Protein AF-A0A4Z1A233-F1 (afdb_monomer_lite)

Organism: NCBI:txid2484931

Foldseek 3Di:
DDPPPPPPPVDCDPVNDPCPPCVVVQLLLLLCVQQVKWKWKDAFQWIQISNDIDGHPPPDTDPDMDMDITGDPVSPPDSVVSSVVSCVVVVVDDPPDDPPDPPDPPD

Radius of gyration: 17.21 Å; chains: 1; bounding box: 41×52×43 Å

Secondary structure (DSSP, 8-state):
--------TT---TT-----TTHHHHHHHHHHHHTT-EEEEEEETEEEETTEEEE--TT--EEEEEEEEE--GGG-S-HHHHHHHHHHHTTSS-TT-----------

Structure (mmCIF, N/CA/C/O backbone):
data_AF-A0A4Z1A233-F1
#
_entry.id   AF-A0A4Z1A233-F1
#
loop_
_atom_site.group_PDB
_atom_site.id
_atom_site.type_symbol
_atom_site.label_atom_id
_atom_site.label_alt_id
_atom_site.label_comp_id
_atom_site.label_asym_id
_atom_site.label_entity_id
_atom_site.label_seq_id
_atom_site.pdbx_PDB_ins_code
_atom_site.Cartn_x
_atom_site.Cartn_y
_atom_site.Cartn_z
_atom_site.occupancy
_atom_site.B_iso_or_equiv
_atom_site.auth_seq_id
_atom_site.auth_comp_id
_atom_site.auth_asym_id
_atom_site.auth_atom_id
_atom_site.pdbx_PDB_model_num
ATOM 1 N N . MET A 1 1 ? 9.956 -11.290 11.613 1.00 33.22 1 MET A N 1
ATOM 2 C CA . MET A 1 1 ? 10.849 -10.542 10.699 1.00 33.22 1 MET A CA 1
ATOM 3 C C . MET A 1 1 ? 10.488 -9.068 10.762 1.00 33.22 1 MET A C 1
ATOM 5 O O . MET A 1 1 ? 9.417 -8.691 10.308 1.00 33.22 1 MET A O 1
ATOM 9 N N . GLN A 1 2 ? 11.332 -8.255 11.391 1.00 25.97 2 GLN A N 1
ATOM 10 C CA . GLN A 1 2 ? 11.158 -6.805 11.475 1.00 25.97 2 GLN A CA 1
ATOM 11 C C . GLN A 1 2 ? 11.800 -6.191 10.225 1.00 25.97 2 GLN A C 1
ATOM 13 O O . GLN A 1 2 ? 12.944 -6.519 9.907 1.00 25.97 2 GLN A O 1
ATOM 18 N N . ALA A 1 3 ? 11.064 -5.371 9.472 1.00 29.58 3 ALA A N 1
ATOM 19 C CA . ALA A 1 3 ? 11.621 -4.702 8.303 1.00 29.58 3 ALA A CA 1
ATOM 20 C C . ALA A 1 3 ? 12.749 -3.771 8.770 1.00 29.58 3 ALA A C 1
ATOM 22 O O . ALA A 1 3 ? 12.503 -2.787 9.465 1.00 29.58 3 ALA A O 1
ATOM 23 N N . LYS A 1 4 ? 13.994 -4.112 8.426 1.00 33.78 4 LYS A N 1
ATOM 24 C CA . LYS A 1 4 ? 15.155 -3.250 8.648 1.00 33.78 4 LYS A CA 1
ATOM 25 C C . LYS A 1 4 ? 14.978 -2.043 7.728 1.00 33.78 4 LYS A C 1
ATOM 27 O O . LYS A 1 4 ? 15.191 -2.148 6.522 1.00 33.78 4 LYS A O 1
ATOM 32 N N . ILE A 1 5 ? 14.528 -0.921 8.285 1.00 41.25 5 ILE A N 1
ATOM 33 C CA . ILE A 1 5 ? 14.510 0.361 7.581 1.00 41.25 5 ILE A CA 1
ATOM 34 C C . ILE A 1 5 ? 15.969 0.655 7.228 1.00 41.25 5 ILE A C 1
ATOM 36 O O . ILE A 1 5 ? 16.799 0.894 8.103 1.00 41.25 5 ILE A O 1
ATOM 40 N N . SER A 1 6 ? 16.308 0.526 5.947 1.00 37.16 6 SER A N 1
ATOM 41 C CA . SER A 1 6 ? 17.633 0.864 5.443 1.00 37.16 6 SER A CA 1
ATOM 42 C C . SER A 1 6 ? 17.784 2.378 5.564 1.00 37.16 6 SER A C 1
ATOM 44 O O . SER A 1 6 ? 17.182 3.124 4.794 1.00 37.16 6 SER A O 1
ATOM 46 N N . SER A 1 7 ? 18.543 2.837 6.561 1.00 42.47 7 SER A N 1
ATOM 47 C CA . SER A 1 7 ? 18.892 4.245 6.747 1.00 42.47 7 SER A CA 1
ATOM 48 C C . SER A 1 7 ? 19.844 4.685 5.631 1.00 42.47 7 SER A C 1
ATOM 50 O O . SER A 1 7 ? 21.063 4.751 5.805 1.00 42.47 7 SER A O 1
ATOM 52 N N . LYS A 1 8 ? 19.305 4.951 4.441 1.00 47.19 8 LYS A N 1
ATOM 53 C CA . LYS A 1 8 ? 20.065 5.508 3.320 1.00 47.19 8 LYS A CA 1
ATOM 54 C C . LYS A 1 8 ? 20.136 7.032 3.427 1.00 47.19 8 LYS A C 1
ATOM 56 O O . LYS A 1 8 ? 19.675 7.743 2.544 1.00 47.19 8 LYS A O 1
ATOM 61 N N . ASN A 1 9 ? 20.777 7.522 4.491 1.00 44.38 9 ASN A N 1
ATOM 62 C CA . ASN A 1 9 ? 21.144 8.940 4.653 1.00 44.38 9 ASN A CA 1
ATOM 63 C C . ASN A 1 9 ? 22.196 9.412 3.625 1.00 44.38 9 ASN A C 1
ATOM 65 O O . ASN A 1 9 ? 22.557 10.580 3.609 1.00 44.38 9 ASN A O 1
ATOM 69 N N . HIS A 1 10 ? 22.709 8.507 2.785 1.00 43.69 10 HIS A N 1
ATOM 70 C CA . HIS A 1 10 ? 23.727 8.774 1.767 1.00 43.69 10 HIS A CA 1
ATOM 71 C C . HIS A 1 10 ? 23.162 8.922 0.344 1.00 43.69 10 HIS A C 1
ATOM 73 O O . HIS A 1 10 ? 23.923 9.217 -0.572 1.00 43.69 10 HIS A O 1
ATOM 79 N N . ILE A 1 11 ? 21.857 8.716 0.120 1.00 43.75 11 ILE A N 1
ATOM 80 C CA . ILE A 1 11 ? 21.253 8.991 -1.191 1.00 43.75 11 ILE A CA 1
ATOM 81 C C . ILE A 1 11 ? 20.835 10.457 -1.207 1.00 43.75 11 ILE A C 1
ATOM 83 O O . ILE A 1 11 ? 19.801 10.815 -0.653 1.00 43.75 11 ILE A O 1
ATOM 87 N N . ALA A 1 12 ? 21.627 11.309 -1.851 1.00 40.94 12 ALA A N 1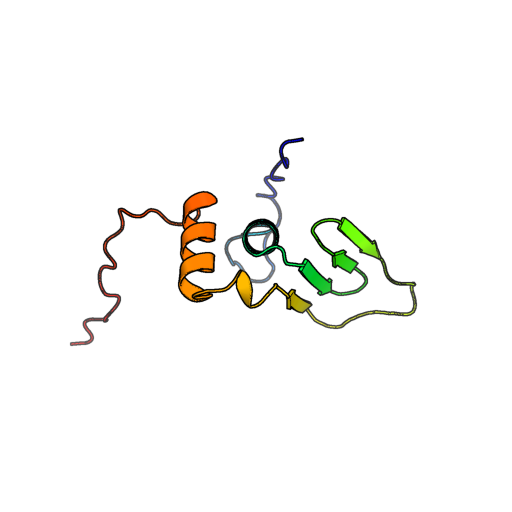
ATOM 88 C CA . ALA A 1 12 ? 21.145 12.621 -2.251 1.00 40.94 12 ALA A CA 1
ATOM 89 C C . ALA A 1 12 ? 20.012 12.410 -3.268 1.00 40.94 12 ALA A C 1
ATOM 91 O O . ALA A 1 12 ? 20.229 11.853 -4.345 1.00 40.94 12 ALA A O 1
ATOM 92 N N . SER A 1 13 ? 18.785 12.798 -2.909 1.00 42.44 13 SER A N 1
ATOM 93 C CA . SER A 1 13 ? 17.702 12.917 -3.886 1.00 42.44 13 SER A CA 1
ATOM 94 C C . SER A 1 13 ? 18.162 13.906 -4.963 1.00 42.44 13 SER A C 1
ATOM 96 O O . SER A 1 13 ? 18.590 15.003 -4.597 1.00 42.44 13 SER A O 1
ATOM 98 N N . PRO A 1 14 ? 18.043 13.591 -6.266 1.00 44.91 14 PRO A N 1
ATOM 99 C CA . PRO A 1 14 ? 18.334 14.550 -7.336 1.00 44.91 14 PRO A CA 1
ATOM 100 C C . PRO A 1 14 ? 17.444 15.808 -7.281 1.00 44.91 14 PRO A C 1
ATOM 102 O O . PRO A 1 14 ? 17.669 16.748 -8.034 1.00 44.91 14 PRO A O 1
ATOM 105 N N . PHE A 1 15 ? 16.459 15.846 -6.374 1.00 49.22 15 PHE A N 1
ATOM 106 C CA . PHE A 1 15 ? 15.522 16.950 -6.181 1.00 49.22 15 PHE A CA 1
ATOM 107 C C . PHE A 1 15 ? 15.570 17.578 -4.776 1.00 49.22 15 PHE A C 1
ATOM 109 O O . PHE A 1 15 ? 14.629 18.277 -4.408 1.00 49.22 15 PHE A O 1
ATOM 116 N N . SER A 1 16 ? 16.607 17.324 -3.963 1.00 42.50 16 SER A N 1
ATOM 117 C CA . SER A 1 16 ? 16.768 17.918 -2.613 1.00 42.50 16 SER A CA 1
ATOM 118 C C . SER A 1 16 ? 15.557 17.747 -1.679 1.00 42.50 16 SER A C 1
ATOM 120 O O . SER A 1 16 ? 15.367 18.500 -0.727 1.00 42.50 16 SER A O 1
ATOM 122 N N . THR A 1 17 ? 14.711 16.755 -1.946 1.00 42.84 17 THR A N 1
ATOM 123 C CA . THR A 1 17 ? 13.539 16.424 -1.139 1.00 42.84 17 THR A CA 1
ATOM 124 C C . THR A 1 17 ? 13.920 15.451 -0.023 1.00 42.84 17 THR A C 1
ATOM 126 O O . THR A 1 17 ? 14.789 14.598 -0.235 1.00 42.84 17 THR A O 1
ATOM 129 N N . PRO A 1 18 ? 13.280 15.536 1.163 1.00 45.75 18 PRO A N 1
ATOM 130 C CA . PRO A 1 18 ? 13.497 14.571 2.233 1.00 45.75 18 PRO A CA 1
ATOM 131 C C . PRO A 1 18 ? 13.325 13.149 1.694 1.00 45.75 18 PRO A C 1
ATOM 133 O O . PRO A 1 18 ? 12.294 12.819 1.101 1.00 45.75 18 PRO A O 1
ATOM 136 N N . VAL A 1 19 ? 14.339 12.306 1.891 1.00 44.22 19 VAL A N 1
ATOM 137 C CA . VAL A 1 19 ? 14.345 10.914 1.429 1.00 44.22 19 VAL A CA 1
ATOM 138 C C . VAL A 1 19 ? 13.425 10.093 2.333 1.00 44.22 19 VAL A C 1
ATOM 140 O O . VAL A 1 19 ? 13.865 9.341 3.194 1.00 44.22 19 VAL A O 1
ATOM 143 N N . ASN A 1 20 ? 12.115 10.207 2.119 1.00 53.66 20 ASN A N 1
ATOM 144 C CA . ASN A 1 20 ? 11.099 9.330 2.711 1.00 53.66 20 ASN A CA 1
ATOM 145 C C . ASN A 1 20 ? 10.980 8.015 1.918 1.00 53.66 20 ASN A C 1
ATOM 147 O O . ASN A 1 20 ? 9.882 7.498 1.683 1.00 53.66 20 ASN A O 1
ATOM 151 N N . ALA A 1 21 ? 12.118 7.477 1.465 1.00 54.31 21 ALA A N 1
ATOM 152 C CA . ALA A 1 21 ? 12.169 6.226 0.724 1.00 54.31 21 ALA A CA 1
ATOM 153 C C . ALA A 1 21 ? 11.632 5.095 1.615 1.00 54.31 21 ALA A C 1
ATOM 155 O O . ALA A 1 21 ? 12.225 4.744 2.630 1.00 54.31 21 ALA A O 1
ATOM 156 N N . GLY A 1 22 ? 10.471 4.549 1.248 1.00 64.88 22 GLY A N 1
ATOM 157 C CA . GLY A 1 22 ? 9.824 3.443 1.961 1.00 64.88 22 GLY A CA 1
ATOM 158 C C . GLY A 1 22 ? 8.644 3.827 2.861 1.00 64.88 22 GLY A C 1
ATOM 159 O O . GLY A 1 22 ? 7.878 2.937 3.237 1.00 64.88 22 GLY A O 1
ATOM 160 N N . VAL A 1 23 ? 8.410 5.115 3.146 1.00 80.12 23 VAL A N 1
ATOM 161 C CA . VAL A 1 23 ? 7.232 5.545 3.934 1.00 80.12 23 VAL A CA 1
ATOM 162 C C . VAL A 1 23 ? 5.940 5.243 3.173 1.00 80.12 23 VAL A C 1
ATOM 164 O O . VAL A 1 23 ? 5.030 4.621 3.719 1.00 80.12 23 VAL A O 1
ATOM 167 N N . GLY A 1 24 ? 5.888 5.593 1.883 1.00 83.31 24 GLY A N 1
ATOM 168 C CA . GLY A 1 24 ? 4.734 5.303 1.026 1.00 83.31 24 GLY A CA 1
ATOM 169 C C . GLY A 1 24 ? 4.417 3.807 0.938 1.00 83.31 24 GLY A C 1
ATOM 170 O O . GLY A 1 24 ? 3.267 3.413 1.095 1.00 83.31 24 GLY A O 1
ATOM 171 N N . LEU A 1 25 ? 5.439 2.956 0.789 1.00 83.56 25 LEU A N 1
ATOM 172 C CA . LEU A 1 25 ? 5.267 1.497 0.773 1.00 83.56 25 LEU A CA 1
ATOM 173 C C . LEU A 1 25 ? 4.766 0.949 2.113 1.00 83.56 25 LEU A C 1
ATOM 175 O O . LEU A 1 25 ? 3.948 0.033 2.132 1.00 83.56 25 LEU A O 1
ATOM 179 N N . SER A 1 26 ? 5.224 1.520 3.228 1.00 87.31 26 SER A N 1
ATOM 180 C CA . SER A 1 26 ? 4.781 1.123 4.567 1.00 87.31 26 SER A CA 1
ATOM 181 C C . SER A 1 26 ? 3.302 1.450 4.784 1.00 87.31 26 SER A C 1
ATOM 183 O O . SER A 1 26 ? 2.562 0.608 5.294 1.00 87.31 26 SER A O 1
ATOM 185 N N . ILE A 1 27 ? 2.856 2.625 4.320 1.00 90.06 27 ILE A N 1
ATOM 186 C CA . ILE A 1 27 ? 1.436 3.007 4.304 1.00 90.06 27 ILE A CA 1
ATOM 187 C C . ILE A 1 27 ? 0.636 2.031 3.441 1.00 90.06 27 ILE A C 1
ATOM 189 O O . ILE A 1 27 ? -0.337 1.465 3.929 1.00 90.06 27 ILE A O 1
ATOM 193 N N . LEU A 1 28 ? 1.050 1.801 2.189 1.00 89.75 28 LEU A N 1
ATOM 194 C CA . LEU A 1 28 ? 0.334 0.920 1.257 1.00 89.75 28 LEU A CA 1
ATOM 195 C C . LEU A 1 28 ? 0.183 -0.497 1.814 1.00 89.75 28 LEU A C 1
ATOM 197 O O . LEU A 1 28 ? -0.914 -1.051 1.787 1.00 89.75 28 LEU A O 1
ATOM 201 N N . LYS A 1 29 ? 1.258 -1.053 2.385 1.00 89.06 29 LYS A N 1
ATOM 202 C CA . LYS A 1 29 ? 1.235 -2.371 3.019 1.00 89.06 29 LYS A CA 1
ATOM 203 C C . LYS A 1 29 ? 0.239 -2.417 4.173 1.00 89.06 29 LYS A C 1
ATOM 205 O O . LYS A 1 29 ? -0.695 -3.214 4.130 1.00 89.06 29 LYS A O 1
ATOM 210 N N . LYS A 1 30 ? 0.398 -1.545 5.169 1.00 90.94 30 LYS A N 1
ATOM 211 C CA . LYS A 1 30 ? -0.438 -1.552 6.377 1.00 90.94 30 LYS A CA 1
ATOM 212 C C . LYS A 1 30 ? -1.913 -1.285 6.059 1.00 90.94 30 LYS A C 1
ATOM 214 O O . LYS A 1 30 ? -2.790 -1.933 6.623 1.00 90.94 30 LYS A O 1
ATOM 219 N N . LEU A 1 31 ? -2.179 -0.372 5.125 1.00 92.00 31 LEU A N 1
ATOM 220 C CA . LEU A 1 31 ? -3.529 -0.055 4.667 1.00 92.00 31 LEU A CA 1
ATOM 221 C C . LEU A 1 31 ? -4.163 -1.242 3.931 1.00 92.00 31 LEU A C 1
ATOM 223 O O . LEU A 1 31 ? -5.316 -1.575 4.191 1.00 92.00 31 LEU A O 1
ATOM 227 N N . SER A 1 32 ? -3.407 -1.917 3.057 1.00 91.44 32 SER A N 1
ATOM 228 C CA . SER A 1 32 ? -3.891 -3.124 2.378 1.00 91.44 32 SER A CA 1
ATOM 229 C C . SER A 1 32 ? -4.183 -4.264 3.360 1.00 91.44 32 SER A C 1
ATOM 231 O O . SER A 1 32 ? -5.213 -4.912 3.228 1.00 91.44 32 SER A O 1
ATOM 233 N N . GLU A 1 33 ? -3.360 -4.460 4.395 1.00 90.56 33 GLU A N 1
ATOM 234 C CA . GLU A 1 33 ? -3.612 -5.455 5.447 1.00 90.56 33 GLU A CA 1
ATOM 235 C C . GLU A 1 33 ? -4.887 -5.122 6.239 1.00 90.56 33 GLU A C 1
ATOM 237 O O . GLU A 1 33 ? -5.740 -5.991 6.419 1.00 90.56 33 GLU A O 1
ATOM 242 N N . LYS A 1 34 ? -5.052 -3.856 6.658 1.00 90.44 34 LYS A N 1
ATOM 243 C CA . LYS A 1 34 ? -6.230 -3.385 7.409 1.00 90.44 34 LYS A CA 1
ATOM 244 C C . LYS A 1 34 ? -7.532 -3.585 6.626 1.00 90.44 34 LYS A C 1
ATOM 246 O O . LYS A 1 34 ? -8.539 -3.979 7.205 1.00 90.44 34 LYS A O 1
ATOM 251 N N . LEU A 1 35 ? -7.512 -3.324 5.322 1.00 91.94 35 LEU A N 1
ATOM 252 C CA . LEU A 1 35 ? -8.706 -3.353 4.473 1.00 91.94 35 LEU A CA 1
ATOM 253 C C . LEU A 1 35 ? -8.931 -4.702 3.764 1.00 91.94 35 LEU A C 1
ATOM 255 O O . LEU A 1 35 ? -9.738 -4.779 2.834 1.00 91.94 35 LEU A O 1
ATOM 259 N N . GLU A 1 36 ? -8.210 -5.757 4.170 1.00 91.56 36 GLU A N 1
ATOM 260 C CA . GLU A 1 36 ? -8.178 -7.066 3.489 1.00 91.56 36 GLU A CA 1
ATOM 261 C C . GLU A 1 36 ? -8.002 -6.932 1.964 1.00 91.56 36 GLU A C 1
ATOM 263 O O . GLU A 1 36 ? -8.671 -7.586 1.156 1.00 91.56 36 GLU A O 1
ATOM 268 N N . GLY A 1 37 ? -7.141 -5.998 1.583 1.00 91.00 37 GLY A N 1
ATOM 269 C CA . GLY A 1 37 ? -6.898 -5.569 0.225 1.00 91.00 37 GLY A CA 1
ATOM 270 C C . GLY A 1 37 ? -5.566 -6.038 -0.332 1.00 91.00 37 GLY A C 1
ATOM 271 O O . GLY A 1 37 ? -4.852 -6.856 0.248 1.00 91.00 37 GLY A O 1
ATOM 272 N N . LYS A 1 38 ? -5.238 -5.492 -1.498 1.00 92.06 38 LYS A N 1
ATOM 273 C CA . LYS A 1 38 ? -3.971 -5.698 -2.189 1.00 92.06 38 LYS A CA 1
ATOM 274 C C . LYS A 1 38 ? -3.460 -4.384 -2.746 1.00 92.06 38 LYS A C 1
ATOM 276 O O . LYS A 1 38 ? -4.258 -3.549 -3.175 1.00 92.06 38 LYS A O 1
ATOM 281 N N . PHE A 1 39 ? -2.144 -4.233 -2.812 1.00 91.88 39 PHE A N 1
ATOM 282 C CA . PHE A 1 39 ? -1.521 -3.136 -3.544 1.00 91.88 39 PHE A CA 1
ATOM 283 C C . PHE A 1 39 ? -0.516 -3.655 -4.568 1.00 91.88 39 PHE A C 1
ATOM 285 O O . PHE A 1 39 ? 0.138 -4.679 -4.358 1.00 91.88 39 PHE A O 1
ATOM 292 N N . CYS A 1 40 ? -0.396 -2.918 -5.666 1.00 92.25 40 CYS A N 1
ATOM 293 C CA . CYS A 1 40 ? 0.593 -3.130 -6.708 1.00 92.25 40 CYS A CA 1
ATOM 294 C C . CYS A 1 40 ? 1.267 -1.793 -7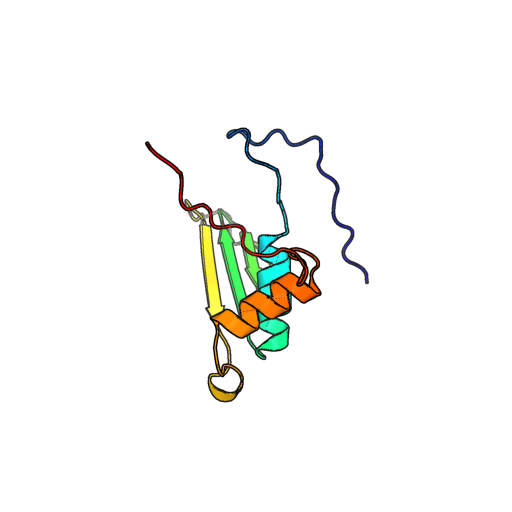.024 1.00 92.25 40 CYS A C 1
ATOM 296 O O . CYS A 1 40 ? 0.583 -0.790 -7.227 1.00 92.25 40 CYS A O 1
ATOM 298 N N . LEU A 1 41 ? 2.595 -1.773 -7.051 1.00 92.00 41 LEU A N 1
ATOM 299 C CA . LEU A 1 41 ? 3.393 -0.649 -7.523 1.00 92.00 41 LEU A CA 1
ATOM 300 C C . LEU A 1 41 ? 4.228 -1.118 -8.704 1.00 92.00 41 LEU A C 1
ATOM 302 O O . LEU A 1 41 ? 4.906 -2.135 -8.601 1.00 92.00 41 LEU A O 1
ATOM 306 N N . VAL A 1 42 ? 4.212 -0.357 -9.790 1.00 91.56 42 VAL A N 1
ATOM 307 C CA . VAL A 1 42 ? 5.023 -0.614 -10.979 1.00 91.56 42 VAL A CA 1
ATOM 308 C C . VAL A 1 42 ? 5.899 0.598 -11.252 1.00 91.56 42 VAL A C 1
ATOM 310 O O . VAL A 1 42 ? 5.395 1.721 -11.278 1.00 91.56 42 VAL A O 1
ATOM 313 N N . SER A 1 43 ? 7.200 0.381 -11.430 1.00 89.94 43 SER A N 1
ATOM 314 C CA . SER A 1 43 ? 8.155 1.428 -11.807 1.00 89.94 43 SER A CA 1
ATOM 315 C C . SER A 1 43 ? 9.345 0.828 -12.544 1.00 89.94 43 SER A C 1
ATOM 317 O O . SER A 1 43 ? 9.955 -0.128 -12.056 1.00 89.94 43 SER A O 1
ATOM 319 N N . GLY A 1 44 ? 9.681 1.376 -13.715 1.00 91.81 44 GLY A N 1
ATOM 320 C CA . GLY A 1 44 ? 10.702 0.804 -14.589 1.00 91.81 44 GLY A CA 1
ATOM 321 C C . GLY A 1 44 ? 10.369 -0.652 -14.906 1.00 91.81 44 GLY A C 1
ATOM 322 O O . GLY A 1 44 ? 9.340 -0.944 -15.512 1.00 91.81 44 GLY A O 1
ATOM 323 N N . ARG A 1 45 ? 11.216 -1.570 -14.442 1.00 91.56 45 ARG A N 1
ATOM 324 C CA . ARG A 1 45 ? 11.026 -3.022 -14.588 1.00 91.56 45 ARG A CA 1
ATOM 325 C C . ARG A 1 45 ? 10.519 -3.716 -13.327 1.00 91.56 45 ARG A C 1
ATOM 327 O O . ARG A 1 45 ? 10.265 -4.915 -13.348 1.00 91.56 45 ARG A O 1
ATOM 334 N N . GLY A 1 46 ? 10.403 -2.988 -12.222 1.00 90.81 46 GLY A N 1
ATOM 335 C CA . GLY A 1 46 ? 10.002 -3.544 -10.940 1.00 90.81 46 GLY A CA 1
ATOM 336 C C . GLY A 1 46 ? 8.489 -3.542 -10.769 1.00 90.81 46 GLY A C 1
ATOM 337 O O . GLY A 1 46 ? 7.824 -2.536 -11.028 1.00 90.81 46 GLY A O 1
ATOM 338 N N . ILE A 1 47 ? 7.969 -4.648 -10.249 1.00 92.12 47 ILE A N 1
ATOM 339 C CA . ILE A 1 47 ? 6.640 -4.747 -9.653 1.00 92.12 47 ILE A CA 1
ATOM 340 C C . ILE A 1 47 ? 6.808 -5.037 -8.168 1.00 92.12 47 ILE A C 1
ATOM 342 O O . ILE A 1 47 ? 7.496 -5.978 -7.786 1.00 92.12 47 ILE A O 1
ATOM 346 N N . ILE A 1 48 ? 6.116 -4.289 -7.320 1.00 8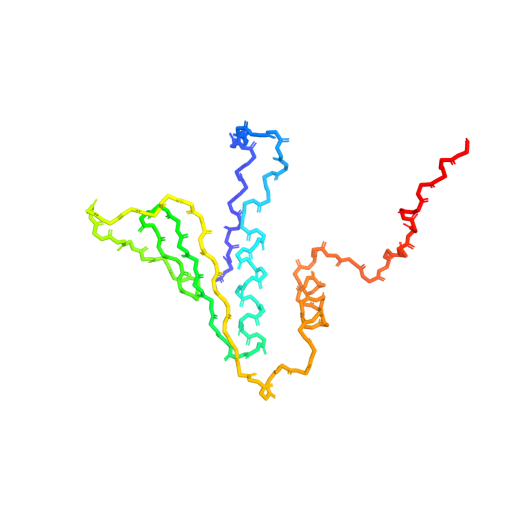9.75 48 ILE A N 1
ATOM 347 C CA . ILE A 1 48 ? 5.891 -4.672 -5.930 1.00 89.75 48 ILE A CA 1
ATOM 348 C C . ILE A 1 48 ? 4.419 -5.012 -5.773 1.00 89.75 48 ILE A C 1
ATOM 350 O O . ILE A 1 48 ? 3.575 -4.125 -5.836 1.00 89.75 48 ILE A O 1
ATOM 354 N N . GLU A 1 49 ? 4.113 -6.277 -5.512 1.00 88.12 49 GLU A N 1
ATOM 355 C CA . GLU A 1 49 ? 2.759 -6.746 -5.223 1.00 88.12 49 GLU A CA 1
ATOM 356 C C . GLU A 1 49 ? 2.697 -7.215 -3.768 1.00 88.12 49 GLU A C 1
ATOM 358 O O . GLU A 1 49 ? 3.411 -8.138 -3.384 1.00 88.12 49 GLU A O 1
ATOM 363 N N . ASN A 1 50 ? 1.871 -6.576 -2.933 1.00 81.50 50 ASN A N 1
ATOM 364 C CA . ASN A 1 50 ? 1.709 -6.929 -1.512 1.00 81.50 50 ASN A CA 1
ATOM 365 C C . ASN A 1 50 ? 3.044 -7.081 -0.754 1.00 81.50 50 ASN A C 1
ATOM 367 O O . ASN A 1 50 ? 3.241 -8.014 0.021 1.00 81.50 50 ASN A O 1
ATOM 371 N N . ALA A 1 51 ? 3.972 -6.152 -0.998 1.00 78.19 51 ALA A N 1
ATOM 372 C CA . ALA A 1 51 ? 5.334 -6.139 -0.456 1.00 78.19 51 ALA A CA 1
ATOM 373 C C . ALA A 1 51 ? 6.267 -7.270 -0.943 1.00 78.19 51 ALA A C 1
ATOM 375 O O . ALA A 1 51 ? 7.331 -7.468 -0.356 1.00 78.19 51 ALA A O 1
ATOM 376 N N . GLN A 1 52 ? 5.919 -7.969 -2.025 1.00 84.06 52 GLN A N 1
ATOM 377 C CA . GLN A 1 52 ? 6.814 -8.878 -2.742 1.00 84.06 52 GLN A CA 1
ATOM 378 C C . GLN A 1 52 ? 7.335 -8.206 -4.012 1.00 84.06 52 GLN A C 1
ATOM 380 O O . GLN A 1 52 ? 6.545 -7.708 -4.811 1.00 84.06 52 GLN A O 1
ATOM 385 N N . LEU A 1 53 ? 8.655 -8.200 -4.195 1.00 87.25 53 LEU A N 1
ATOM 386 C CA . LEU A 1 53 ? 9.299 -7.680 -5.399 1.00 87.25 53 LEU A CA 1
ATOM 387 C C . LEU A 1 53 ? 9.311 -8.753 -6.495 1.00 87.25 53 LEU A C 1
ATOM 389 O O . LEU A 1 53 ? 9.697 -9.895 -6.250 1.00 87.25 53 LEU A O 1
ATOM 393 N N . LYS A 1 54 ? 8.908 -8.359 -7.698 1.00 91.31 54 LYS A N 1
ATOM 394 C CA . LYS A 1 54 ? 8.995 -9.111 -8.950 1.00 91.31 54 LYS A CA 1
ATOM 395 C C . LYS A 1 54 ? 9.618 -8.198 -10.001 1.00 91.31 54 LYS A C 1
ATOM 397 O O . LYS A 1 54 ? 9.500 -6.977 -9.909 1.00 91.31 54 LYS A O 1
ATOM 402 N N . GLU A 1 55 ? 10.240 -8.783 -11.010 1.00 92.12 55 GLU A N 1
ATOM 403 C CA . GLU A 1 55 ? 10.785 -8.041 -12.144 1.00 92.12 55 GLU A CA 1
ATOM 404 C C . GLU A 1 55 ? 10.117 -8.499 -13.433 1.00 92.12 55 GLU A C 1
ATOM 406 O O . GLU A 1 55 ? 9.829 -9.684 -13.618 1.00 92.12 55 GLU A O 1
ATOM 411 N N . PHE A 1 56 ? 9.844 -7.544 -14.312 1.00 89.75 56 PHE A N 1
ATOM 412 C CA . PHE A 1 56 ? 9.433 -7.827 -15.673 1.00 89.75 56 PHE A CA 1
ATOM 413 C C . PHE A 1 56 ? 10.626 -8.298 -16.526 1.00 89.75 56 PHE A C 1
ATOM 415 O O . PHE A 1 56 ? 11.778 -7.952 -16.226 1.00 89.75 56 PHE A O 1
ATOM 422 N N . PRO A 1 57 ? 10.352 -9.035 -17.618 1.00 92.56 57 PRO A N 1
ATOM 423 C CA . PRO A 1 57 ? 11.307 -9.284 -18.698 1.00 92.56 57 PRO A CA 1
ATOM 424 C C . PRO A 1 57 ? 12.056 -8.026 -19.179 1.00 92.56 57 PRO A C 1
ATOM 426 O O . PRO A 1 57 ? 11.586 -6.902 -18.997 1.00 92.56 57 PRO A O 1
ATOM 429 N N . ASP A 1 58 ? 13.237 -8.214 -19.780 1.00 90.44 58 ASP A N 1
ATOM 430 C CA . ASP A 1 58 ? 14.136 -7.124 -20.205 1.00 90.44 58 ASP A CA 1
ATOM 431 C C . ASP A 1 58 ? 13.519 -6.169 -21.244 1.00 90.44 58 ASP A C 1
ATOM 433 O O . ASP A 1 58 ? 13.917 -5.007 -21.322 1.00 90.44 58 ASP A O 1
ATOM 437 N N . ASP A 1 59 ? 12.541 -6.638 -22.015 1.00 93.50 59 ASP A N 1
ATOM 438 C CA . ASP A 1 59 ? 11.839 -5.908 -23.073 1.00 93.50 59 ASP A CA 1
ATOM 439 C C . ASP A 1 59 ? 10.657 -5.061 -22.570 1.00 93.50 59 ASP A C 1
ATOM 441 O O . ASP A 1 59 ? 10.108 -4.255 -23.324 1.00 93.50 59 ASP A O 1
ATOM 445 N 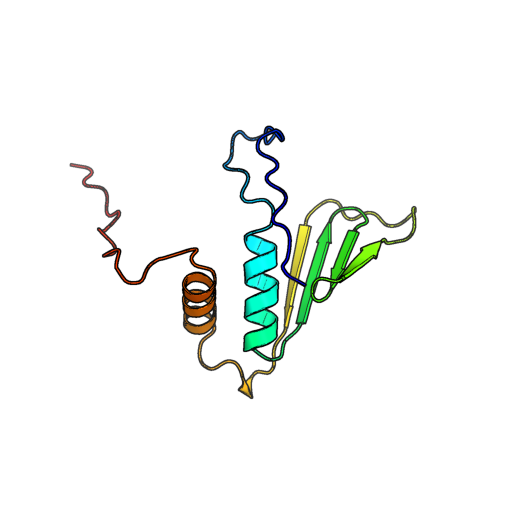N . ILE A 1 60 ? 10.276 -5.192 -21.295 1.00 90.44 60 ILE A N 1
ATOM 446 C CA . ILE A 1 60 ? 9.168 -4.445 -20.692 1.00 90.44 60 ILE A CA 1
ATOM 447 C C . ILE A 1 60 ? 9.719 -3.404 -19.717 1.00 90.44 60 ILE A C 1
ATOM 449 O O . ILE A 1 60 ? 10.288 -3.736 -18.679 1.00 90.44 60 ILE A O 1
ATOM 453 N N . TYR A 1 61 ? 9.482 -2.125 -20.019 1.00 91.19 61 TYR A N 1
ATOM 454 C CA . TYR A 1 61 ? 9.898 -1.003 -19.180 1.00 91.19 61 TYR A CA 1
ATOM 455 C C . TYR A 1 61 ? 8.798 0.058 -19.062 1.00 91.19 61 TYR A C 1
ATOM 457 O O . TYR A 1 61 ? 8.318 0.593 -20.061 1.00 91.19 61 TYR A O 1
ATOM 465 N N . TYR A 1 62 ? 8.437 0.413 -17.830 1.00 86.62 62 TYR A N 1
ATOM 466 C CA . TYR A 1 62 ? 7.466 1.462 -17.532 1.00 86.62 62 TYR A CA 1
ATOM 467 C C . TYR A 1 62 ? 8.160 2.790 -17.222 1.00 86.62 62 TYR A C 1
ATOM 469 O O . TYR A 1 62 ? 8.789 2.963 -16.175 1.00 86.62 62 TYR A O 1
ATOM 477 N N . ASN A 1 63 ? 7.989 3.762 -18.120 1.00 88.19 63 ASN A N 1
ATOM 478 C CA . ASN A 1 63 ? 8.398 5.146 -17.898 1.00 88.19 63 ASN A CA 1
ATOM 479 C C . ASN A 1 63 ? 7.419 5.832 -16.933 1.00 88.19 63 ASN A C 1
ATOM 481 O O . ASN A 1 63 ? 6.411 6.396 -17.354 1.00 88.19 63 ASN A O 1
ATOM 485 N N . GLY A 1 64 ? 7.705 5.759 -15.633 1.00 86.06 64 GLY A N 1
ATOM 486 C CA . GLY A 1 64 ? 6.911 6.391 -14.579 1.00 86.06 64 GLY A CA 1
ATOM 487 C C . GLY A 1 64 ? 6.639 5.455 -13.406 1.00 86.06 64 GLY A C 1
ATOM 488 O O . GLY A 1 64 ? 7.239 4.390 -13.294 1.00 86.06 64 GLY A O 1
ATOM 489 N N . VAL A 1 65 ? 5.726 5.871 -12.526 1.00 87.62 65 VAL A N 1
ATOM 490 C CA . VAL A 1 65 ? 5.279 5.072 -11.380 1.00 87.62 65 VAL A CA 1
ATOM 491 C C . VAL A 1 65 ? 3.763 4.942 -11.427 1.00 87.62 65 VAL A C 1
ATOM 493 O O . VAL A 1 65 ? 3.055 5.946 -11.392 1.00 87.62 65 VAL A O 1
ATOM 496 N N . ALA A 1 66 ? 3.266 3.709 -11.463 1.00 88.75 66 ALA A N 1
ATOM 497 C CA . ALA A 1 66 ? 1.853 3.402 -11.280 1.00 88.75 66 ALA A CA 1
ATOM 498 C C . ALA A 1 66 ? 1.653 2.725 -9.922 1.00 88.75 66 ALA A C 1
ATOM 500 O O . ALA A 1 66 ? 2.395 1.813 -9.561 1.00 88.75 66 ALA A O 1
ATOM 501 N N . ILE A 1 67 ? 0.646 3.164 -9.167 1.00 89.75 67 ILE A N 1
ATOM 502 C CA . ILE A 1 67 ? 0.276 2.577 -7.877 1.00 89.75 67 ILE A CA 1
ATOM 503 C C . ILE A 1 67 ? -1.211 2.264 -7.924 1.00 89.75 67 ILE A C 1
ATOM 505 O O . ILE A 1 67 ? -2.028 3.149 -8.169 1.00 89.75 67 ILE A O 1
ATOM 509 N N . ASN A 1 68 ? -1.556 1.010 -7.665 1.00 91.06 68 ASN A N 1
ATOM 510 C CA . ASN A 1 68 ? -2.930 0.568 -7.516 1.00 91.06 68 ASN A CA 1
ATOM 511 C C . ASN A 1 68 ? -3.131 -0.016 -6.117 1.00 91.06 68 ASN A C 1
ATOM 513 O O . ASN A 1 68 ? -2.287 -0.761 -5.616 1.00 91.06 68 ASN A O 1
ATOM 517 N N . ILE A 1 69 ? -4.265 0.304 -5.506 1.00 90.56 69 ILE A N 1
ATOM 518 C CA . ILE A 1 69 ? -4.732 -0.303 -4.269 1.00 90.56 69 ILE A CA 1
ATOM 519 C C . ILE A 1 69 ? -6.175 -0.754 -4.466 1.00 90.56 69 ILE A C 1
ATOM 521 O O . ILE A 1 69 ? -7.014 -0.029 -4.992 1.00 90.56 69 ILE A O 1
ATOM 525 N N . SER A 1 70 ? -6.456 -1.974 -4.035 1.00 90.94 70 SER A N 1
ATOM 526 C CA . SER A 1 70 ? -7.779 -2.583 -4.086 1.00 90.94 70 SER A CA 1
ATOM 527 C C . SER A 1 70 ? -8.112 -3.152 -2.717 1.00 90.94 70 SER A C 1
ATOM 529 O O . SER A 1 70 ? -7.220 -3.579 -1.989 1.00 90.94 70 SER A O 1
ATOM 531 N N . PHE A 1 71 ? -9.385 -3.151 -2.346 1.00 90.19 71 PHE A N 1
ATOM 532 C CA . PHE A 1 71 ? -9.856 -3.645 -1.054 1.00 90.19 71 PHE A CA 1
ATOM 533 C C . PHE A 1 71 ? -11.322 -4.056 -1.151 1.00 90.19 71 PHE A C 1
ATOM 535 O O . PHE A 1 71 ? -12.035 -3.678 -2.085 1.00 90.19 71 PHE A O 1
ATOM 542 N N . LYS A 1 72 ? -11.787 -4.841 -0.177 1.00 86.31 72 LYS A N 1
ATOM 543 C CA . LYS A 1 72 ? -13.197 -5.230 -0.100 1.00 86.31 72 LYS A CA 1
ATOM 544 C C . LYS A 1 72 ? -14.029 -4.027 0.336 1.00 86.31 72 LYS A C 1
ATOM 546 O O . LYS A 1 72 ? -13.768 -3.454 1.388 1.00 86.31 72 LYS A O 1
ATOM 551 N N . LYS A 1 73 ? -15.086 -3.692 -0.413 1.00 85.06 73 LYS A N 1
ATOM 552 C CA . LYS A 1 73 ? -16.007 -2.595 -0.052 1.00 85.06 73 LYS A CA 1
ATOM 553 C C . LYS A 1 73 ? -16.584 -2.759 1.358 1.00 85.06 73 LYS A C 1
ATOM 555 O O . LYS A 1 73 ? -16.674 -1.792 2.090 1.00 85.06 73 LYS A O 1
ATOM 560 N N . SER A 1 74 ? -16.901 -3.986 1.771 1.00 87.75 74 SER A N 1
ATOM 561 C CA . SER A 1 74 ? -17.413 -4.288 3.118 1.00 87.75 74 SER A CA 1
ATOM 562 C C . SER A 1 74 ? -16.412 -4.036 4.251 1.00 87.75 74 SER A C 1
ATOM 564 O O . SER A 1 74 ? -16.785 -4.110 5.413 1.00 87.75 74 SER A O 1
ATOM 566 N N . LYS A 1 75 ? -15.133 -3.830 3.925 1.00 83.31 75 LYS A N 1
ATOM 567 C CA . LYS A 1 75 ? -14.056 -3.512 4.872 1.00 83.31 75 LYS A CA 1
ATOM 568 C C . LYS A 1 75 ? -13.657 -2.03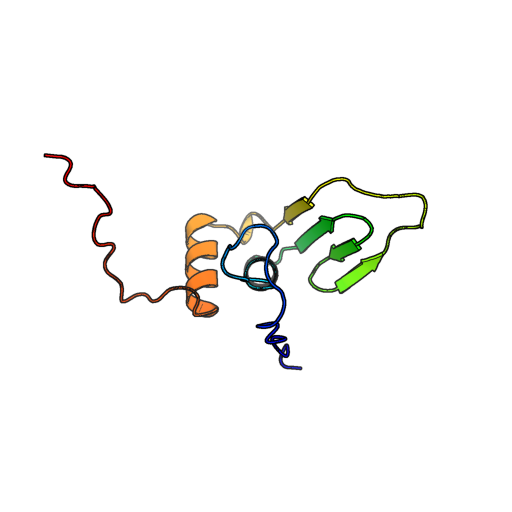8 4.804 1.00 83.31 75 LYS A C 1
ATOM 570 O O . LYS A 1 75 ? -12.799 -1.613 5.566 1.00 83.31 75 LYS A O 1
ATOM 575 N N . LEU A 1 76 ? -14.269 -1.278 3.895 1.00 84.12 76 LEU A N 1
ATOM 576 C CA . LEU A 1 76 ? -14.042 0.143 3.711 1.00 84.12 76 LEU A CA 1
ATOM 577 C C . LEU A 1 76 ? -15.314 0.911 4.080 1.00 84.12 76 LEU A C 1
ATOM 579 O O . LEU A 1 76 ? -16.193 1.090 3.239 1.00 84.12 76 LEU A O 1
ATOM 583 N N . GLU A 1 77 ? -15.385 1.389 5.319 1.00 79.69 77 GLU A N 1
ATOM 584 C CA . GLU A 1 77 ? -16.416 2.352 5.718 1.00 79.69 77 GLU A CA 1
ATOM 585 C C . GLU A 1 77 ? -16.074 3.736 5.151 1.00 79.69 77 GLU A C 1
ATOM 587 O O . GLU A 1 77 ? -16.768 4.237 4.266 1.00 79.69 77 GLU A O 1
ATOM 592 N N . VAL A 1 78 ? -14.937 4.302 5.576 1.00 88.12 78 VAL A N 1
ATOM 593 C CA . VAL A 1 78 ? -14.425 5.597 5.106 1.00 88.12 78 VAL A CA 1
ATOM 594 C C . VAL A 1 78 ? -12.921 5.498 4.838 1.00 88.12 78 VAL A C 1
ATOM 596 O O . VAL A 1 78 ? -12.117 5.229 5.731 1.00 88.12 78 VAL A O 1
ATOM 599 N N . PHE A 1 79 ? -12.508 5.732 3.590 1.00 87.56 79 PHE A N 1
ATOM 600 C CA . PHE A 1 79 ? -11.102 5.589 3.187 1.00 87.56 79 PHE A CA 1
ATOM 601 C C . PHE A 1 79 ? -10.171 6.577 3.891 1.00 87.56 79 PHE A C 1
ATOM 603 O O . PHE A 1 79 ? -9.063 6.218 4.290 1.00 87.56 79 PHE A O 1
ATOM 610 N N . GLN A 1 80 ? -10.617 7.821 4.050 1.00 89.75 80 GLN A N 1
ATOM 611 C CA . GLN A 1 80 ? -9.841 8.888 4.672 1.00 89.75 80 GLN A CA 1
ATOM 612 C C . GLN A 1 80 ? -9.509 8.559 6.132 1.00 89.75 80 GLN A C 1
ATOM 614 O O . GLN A 1 80 ? -8.374 8.769 6.561 1.00 89.75 80 GLN A O 1
ATOM 619 N N . GLU A 1 81 ? -10.470 8.000 6.867 1.00 91.12 81 GLU A N 1
ATOM 620 C CA . GLU A 1 81 ? -10.300 7.582 8.260 1.00 91.12 81 GLU A CA 1
ATOM 621 C C . GLU A 1 81 ? -9.331 6.407 8.357 1.00 91.12 81 GLU A C 1
ATOM 623 O O . GLU A 1 81 ? -8.337 6.493 9.080 1.00 91.12 81 GLU A O 1
ATOM 628 N N . ALA A 1 82 ? -9.526 5.370 7.535 1.00 91.31 82 ALA A N 1
ATOM 629 C CA . ALA A 1 82 ? -8.620 4.224 7.485 1.00 91.31 82 ALA A CA 1
ATOM 630 C C . ALA A 1 82 ? -7.170 4.649 7.191 1.00 91.31 82 ALA A C 1
ATOM 632 O O . ALA A 1 82 ? -6.236 4.196 7.857 1.00 91.31 82 ALA A O 1
ATOM 633 N N . LEU A 1 83 ? -6.972 5.568 6.239 1.00 91.44 83 LEU A N 1
ATOM 634 C CA . LEU A 1 83 ? -5.657 6.121 5.917 1.00 91.44 83 LEU A CA 1
ATOM 635 C C . LEU A 1 83 ? -5.066 6.932 7.081 1.00 91.44 83 LEU A C 1
ATOM 637 O O . LEU A 1 83 ? -3.866 6.827 7.349 1.00 91.44 83 LEU A O 1
ATOM 641 N N . MET A 1 84 ? -5.875 7.748 7.760 1.00 91.62 84 MET A N 1
ATOM 642 C CA . MET A 1 84 ? -5.439 8.550 8.907 1.00 91.62 84 MET A CA 1
ATOM 643 C C . MET A 1 84 ? -4.984 7.656 10.062 1.00 91.62 84 MET A C 1
ATOM 645 O O . MET A 1 84 ? -3.891 7.838 10.603 1.00 91.62 84 MET A O 1
ATOM 649 N N . GLU A 1 85 ? -5.778 6.645 10.395 1.00 91.88 85 GLU A N 1
ATOM 650 C CA . GLU A 1 85 ? -5.426 5.653 11.404 1.00 91.88 85 GLU A CA 1
ATOM 651 C C . GLU A 1 85 ? -4.163 4.882 11.032 1.00 91.88 85 GLU A C 1
ATOM 653 O O . GLU A 1 85 ? -3.287 4.707 11.872 1.00 91.88 85 GLU A O 1
ATOM 658 N N . THR A 1 86 ? -4.010 4.471 9.769 1.00 92.44 86 THR A N 1
ATOM 659 C CA . THR A 1 86 ? -2.775 3.824 9.311 1.00 92.44 86 THR A CA 1
ATOM 660 C C . THR A 1 86 ? -1.558 4.730 9.505 1.00 92.44 86 THR A C 1
ATOM 662 O O . THR A 1 86 ? -0.515 4.263 9.964 1.00 92.44 86 THR A O 1
ATOM 665 N N . LYS A 1 87 ? -1.666 6.028 9.199 1.00 90.25 87 LYS A N 1
ATOM 666 C CA . LYS A 1 87 ? -0.571 6.984 9.434 1.00 90.25 87 LYS A CA 1
ATOM 667 C C . LYS A 1 87 ? -0.256 7.136 10.928 1.00 90.25 87 LYS A C 1
ATOM 669 O O . LYS A 1 87 ? 0.921 7.231 11.272 1.00 90.25 87 LYS A O 1
ATOM 674 N N . LEU A 1 88 ? -1.272 7.130 11.796 1.00 91.12 88 LEU A N 1
ATOM 675 C CA . LEU A 1 88 ? -1.108 7.143 13.257 1.00 91.12 88 LEU A CA 1
ATOM 676 C C . LEU A 1 88 ? -0.407 5.874 13.765 1.00 91.12 88 LEU A C 1
ATOM 678 O O . LEU A 1 88 ? 0.562 5.967 14.512 1.00 91.12 88 LEU A O 1
ATOM 682 N N . GLU A 1 89 ? -0.858 4.694 13.338 1.00 89.94 89 GLU A N 1
ATOM 683 C CA . GLU A 1 89 ? -0.289 3.396 13.733 1.00 89.94 89 GLU A CA 1
ATOM 684 C C . GLU A 1 89 ? 1.171 3.230 13.296 1.00 89.94 89 GLU A C 1
ATOM 686 O O . GLU A 1 89 ? 1.961 2.588 13.985 1.00 89.94 89 GLU A O 1
ATOM 691 N N . LEU A 1 90 ? 1.535 3.810 12.151 1.00 88.44 90 LEU A N 1
ATOM 692 C CA . LEU A 1 90 ? 2.912 3.841 11.658 1.00 88.44 90 LEU A CA 1
ATOM 693 C C . LEU A 1 90 ? 3.771 4.927 12.331 1.00 88.44 90 LEU A C 1
ATOM 695 O O . LEU A 1 90 ? 4.948 5.050 11.998 1.00 88.44 90 LEU A O 1
ATOM 699 N N . GLY A 1 91 ? 3.204 5.728 13.240 1.00 87.25 91 GLY A N 1
ATOM 700 C CA . GLY A 1 91 ? 3.903 6.828 13.910 1.00 87.25 91 GLY A CA 1
ATOM 701 C C . GLY A 1 91 ? 4.279 7.986 12.980 1.00 87.25 91 GLY A C 1
ATOM 702 O O . GLY A 1 91 ? 5.168 8.769 13.305 1.00 87.25 91 GLY A O 1
ATOM 703 N N . LEU A 1 92 ? 3.633 8.100 11.813 1.00 84.38 92 LEU A N 1
ATOM 704 C CA . LEU A 1 92 ? 3.910 9.154 10.825 1.00 84.38 92 LEU A CA 1
ATOM 705 C C . LEU A 1 92 ? 3.262 10.487 11.202 1.00 84.38 92 LEU A C 1
ATOM 707 O O . LEU A 1 92 ? 3.688 11.544 10.741 1.00 84.38 92 LEU A O 1
ATOM 711 N N . ILE A 1 93 ? 2.217 10.428 12.023 1.00 85.06 93 ILE A N 1
ATOM 712 C CA . ILE A 1 93 ? 1.513 11.574 12.592 1.00 85.06 93 ILE A CA 1
ATOM 713 C C . ILE A 1 93 ? 1.162 11.256 14.048 1.00 85.06 93 ILE A C 1
ATOM 715 O O . ILE A 1 93 ? 1.026 10.092 14.415 1.00 85.06 93 ILE A O 1
ATOM 719 N N . ASN A 1 94 ? 0.989 12.289 14.871 1.00 80.88 94 ASN A N 1
ATOM 720 C CA . ASN A 1 94 ? 0.576 12.161 16.269 1.00 80.88 94 ASN A CA 1
ATOM 721 C C . ASN A 1 94 ? -0.817 12.767 16.449 1.00 80.88 94 ASN A C 1
ATOM 723 O O . ASN A 1 94 ? -1.075 13.852 15.931 1.00 80.88 94 ASN A O 1
ATOM 727 N N . ARG A 1 95 ? -1.678 12.137 17.265 1.00 65.12 95 ARG A N 1
ATOM 728 C CA . ARG A 1 95 ? -2.995 12.702 17.640 1.00 65.12 95 ARG A CA 1
ATOM 729 C C . ARG A 1 95 ? -2.894 14.069 18.337 1.00 65.12 95 ARG A C 1
ATOM 731 O O . ARG A 1 95 ? -3.869 14.800 18.370 1.00 65.12 95 ARG A O 1
ATOM 738 N N . ALA A 1 96 ? -1.722 14.412 18.879 1.00 56.28 96 ALA A N 1
ATOM 739 C CA . ALA A 1 96 ? -1.501 15.588 19.721 1.00 56.28 96 ALA A CA 1
ATOM 740 C C . ALA A 1 96 ? -1.002 16.849 18.987 1.00 56.28 96 ALA A C 1
ATOM 742 O O . ALA A 1 96 ? -0.619 17.815 19.644 1.00 56.28 96 ALA A O 1
ATOM 743 N N . ARG A 1 97 ? -0.977 16.886 17.649 1.00 46.12 97 ARG A N 1
ATOM 744 C CA . ARG A 1 97 ? -0.776 18.160 16.943 1.00 46.12 97 ARG A CA 1
ATOM 745 C C . ARG A 1 97 ? -2.125 18.696 16.504 1.00 46.12 97 ARG A C 1
ATOM 747 O O . ARG A 1 97 ? -2.663 18.268 15.490 1.00 46.12 97 ARG A O 1
ATOM 754 N N . ASN A 1 98 ? -2.625 19.653 17.285 1.00 40.34 98 ASN A N 1
ATOM 755 C CA . ASN A 1 98 ? -3.568 20.655 16.811 1.00 40.34 98 ASN A CA 1
ATOM 756 C C . ASN A 1 98 ? -3.134 21.056 15.398 1.00 40.34 98 ASN A C 1
ATOM 758 O O . ASN A 1 98 ? -1.981 21.457 15.204 1.00 40.34 98 ASN A O 1
ATOM 762 N N . PHE A 1 99 ? -4.029 20.906 14.425 1.00 45.16 99 PHE A N 1
ATOM 763 C CA . PHE A 1 99 ? -3.931 21.631 13.169 1.00 45.16 99 PHE A CA 1
ATOM 764 C C . PHE A 1 99 ? -3.930 23.114 13.553 1.00 45.16 99 PHE A C 1
ATOM 766 O O . PHE A 1 99 ? -4.982 23.721 13.707 1.00 45.16 99 PHE A O 1
ATOM 773 N N . LYS A 1 100 ? -2.749 23.684 13.811 1.00 39.22 100 L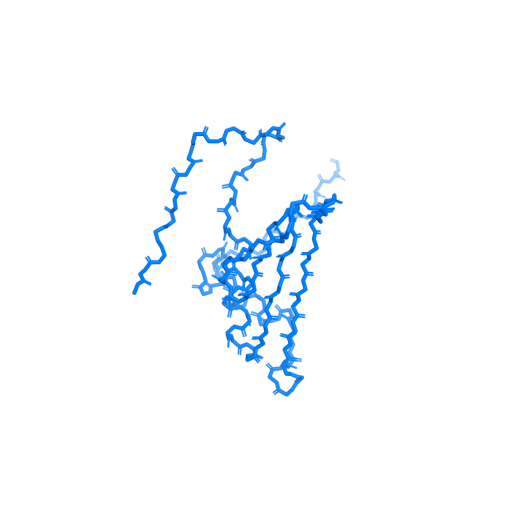YS A N 1
ATOM 774 C CA . LYS A 1 100 ? -2.585 25.125 13.713 1.00 39.22 100 LYS A CA 1
ATOM 775 C C . LYS A 1 100 ? -2.756 25.396 12.232 1.00 39.22 100 LYS A C 1
ATOM 777 O O . LYS A 1 100 ? -1.936 24.955 11.427 1.00 39.22 100 LYS A O 1
ATOM 782 N N . GLU A 1 101 ? -3.912 25.961 11.925 1.00 37.78 101 GLU A N 1
ATOM 783 C CA . GLU A 1 101 ? -4.293 26.531 10.649 1.00 37.78 101 GLU A CA 1
ATOM 784 C C . GLU A 1 101 ? -3.051 27.053 9.927 1.00 37.78 101 GLU A C 1
ATOM 786 O O . GLU A 1 101 ? -2.405 28.000 10.363 1.00 37.78 101 GLU A O 1
ATOM 791 N N . VAL A 1 102 ? -2.699 26.409 8.815 1.00 41.53 102 VAL A N 1
ATOM 792 C CA . VAL A 1 102 ? -1.946 27.079 7.757 1.00 41.53 102 VAL A CA 1
ATOM 793 C C . VAL A 1 102 ? -2.996 27.831 6.942 1.00 41.53 102 VAL A C 1
ATOM 795 O O . VAL A 1 102 ? -3.297 27.482 5.807 1.00 41.53 102 VAL A O 1
ATOM 798 N N . ILE A 1 103 ? -3.651 28.792 7.588 1.00 40.09 103 ILE A N 1
ATOM 799 C CA . ILE A 1 103 ? -4.259 29.922 6.905 1.00 40.09 103 ILE A CA 1
ATOM 800 C C . ILE A 1 103 ? -3.219 31.008 7.121 1.00 40.09 103 ILE A C 1
ATOM 802 O O . ILE A 1 103 ? -2.977 31.423 8.251 1.00 40.09 103 ILE A O 1
ATOM 806 N N . GLY A 1 104 ? -2.482 31.317 6.056 1.00 34.16 104 GLY A N 1
ATOM 807 C CA . GLY A 1 104 ? -1.522 32.405 6.076 1.00 34.16 104 GLY A CA 1
ATOM 808 C C . GLY A 1 104 ? -2.244 33.697 6.427 1.00 34.16 104 GLY A C 1
ATOM 809 O O . GLY A 1 104 ? -3.241 34.039 5.793 1.00 34.16 104 GLY A O 1
ATOM 810 N N . ASP A 1 105 ? -1.729 34.392 7.433 1.00 38.03 105 ASP A N 1
ATOM 811 C CA . ASP A 1 105 ? -1.907 35.830 7.546 1.00 38.03 105 ASP A CA 1
ATOM 812 C C . ASP A 1 105 ? -1.090 36.467 6.412 1.00 38.03 105 ASP A C 1
ATOM 814 O O . ASP A 1 105 ? 0.099 36.737 6.569 1.00 38.03 105 ASP A O 1
ATOM 818 N N . ASP A 1 106 ? -1.725 36.651 5.255 1.00 44.47 106 ASP A N 1
ATOM 819 C CA . ASP A 1 106 ? -1.332 37.682 4.294 1.00 44.47 106 ASP A CA 1
ATOM 820 C C . ASP A 1 106 ? -2.164 38.936 4.613 1.00 44.47 106 ASP A C 1
ATOM 822 O O . ASP A 1 106 ? -3.253 39.138 4.066 1.00 44.47 106 ASP A O 1
ATOM 826 N N . VAL A 1 107 ? -1.655 39.759 5.537 1.00 40.09 107 VAL A N 1
ATOM 827 C CA . VAL A 1 107 ? -2.000 41.188 5.658 1.00 40.09 107 VAL A CA 1
ATOM 828 C C . VAL A 1 107 ? -0.718 41.999 5.578 1.00 40.09 107 VAL A C 1
ATOM 830 O O . VAL A 1 107 ? 0.207 41.710 6.370 1.00 40.09 107 VAL A O 1
#

pLDDT: mean 73.97, std 22.05, range [25.97, 93.5]

Sequence (107 aa):
MQAKISSKNHIASPFSTPVNAGVGLSILKKLSEKLEGKFCLVSGRGIIENAQLKEFPDDIYYNGVAINISFKKSKLEVFQEALMETKLELGLINRARNFKEVIGDDV